Protein AF-A0A0R3WYA9-F1 (afdb_monomer)

Sequence (172 aa):
MRLRLEYRLDLWSDLRVALNSQQHATKKIDVETKGGQETGKQSSQWYARQWLAFLDLHGLDLHHAMHALRRRLSLLESGCVSSETLLPPGVANVVTAKSSSEGIRLPNYWLPKRLTVITGWGSSSPRLSNRKPSSTLRHNVINFLHSSAYDFEEIPFSGSGKFEVRLRTKVH

InterPro domains:
  IPR002625 Smr domain [PS50828] (55-168)
  IPR036063 Smr domain superfamily [G3DSA:3.30.1370.110] (20-168)
  IPR036063 Smr domain superfamily [SSF160443] (54-155)

Structure (mmCIF, N/CA/C/O backbone):
data_AF-A0A0R3WYA9-F1
#
_entry.id   AF-A0A0R3WYA9-F1
#
loop_
_atom_site.group_PDB
_atom_site.id
_atom_site.type_symbol
_atom_site.label_atom_id
_atom_site.label_alt_id
_atom_site.label_comp_id
_atom_site.label_asym_id
_atom_site.label_entity_id
_atom_site.label_seq_id
_atom_site.pdbx_PDB_ins_code
_atom_site.Cartn_x
_atom_site.Cartn_y
_atom_site.Cartn_z
_atom_site.occupancy
_atom_site.B_iso_or_equiv
_atom_site.auth_seq_id
_atom_site.auth_comp_id
_atom_site.auth_asym_id
_atom_site.auth_atom_id
_atom_site.pdbx_PDB_model_num
ATOM 1 N N . MET A 1 1 ? 18.391 -23.167 3.697 1.00 59.12 1 MET A N 1
ATOM 2 C CA . MET A 1 1 ? 18.937 -21.801 3.907 1.00 59.12 1 MET A CA 1
ATOM 3 C C . MET A 1 1 ? 18.216 -20.724 3.095 1.00 59.12 1 MET A C 1
ATOM 5 O O . MET A 1 1 ? 17.966 -19.680 3.679 1.00 59.12 1 MET A O 1
ATOM 9 N N . ARG A 1 2 ? 17.833 -20.958 1.825 1.00 65.06 2 ARG A N 1
ATOM 10 C CA . ARG A 1 2 ? 17.120 -19.973 0.974 1.00 65.06 2 ARG A CA 1
ATOM 11 C C . ARG A 1 2 ? 15.867 -19.360 1.624 1.00 65.06 2 ARG A C 1
ATOM 13 O O . ARG A 1 2 ? 15.814 -18.148 1.756 1.00 65.06 2 ARG A O 1
ATOM 20 N N . LEU A 1 3 ? 14.994 -20.189 2.204 1.00 66.75 3 LEU A N 1
ATOM 21 C CA . LEU A 1 3 ? 13.790 -19.736 2.926 1.00 66.75 3 LEU A CA 1
ATOM 22 C C . LEU A 1 3 ? 14.073 -18.734 4.064 1.00 66.75 3 LEU A C 1
ATOM 24 O O . LEU A 1 3 ? 13.315 -17.799 4.283 1.00 66.75 3 LEU A O 1
ATOM 28 N N . ARG A 1 4 ? 15.188 -18.901 4.793 1.00 67.00 4 ARG A N 1
ATOM 29 C CA . ARG A 1 4 ? 15.574 -17.966 5.867 1.00 67.00 4 ARG A CA 1
ATOM 30 C C . ARG A 1 4 ? 16.102 -16.641 5.317 1.00 67.00 4 ARG A C 1
ATOM 32 O O . ARG A 1 4 ? 16.019 -15.632 6.006 1.00 67.00 4 ARG A O 1
ATOM 39 N N . LEU A 1 5 ? 16.701 -16.652 4.126 1.00 68.88 5 LEU A N 1
ATOM 40 C CA . LEU A 1 5 ? 17.193 -15.446 3.465 1.00 68.88 5 LEU A CA 1
ATOM 41 C C . LEU A 1 5 ? 16.019 -14.633 2.908 1.00 68.88 5 LEU A C 1
ATOM 43 O O . LEU A 1 5 ? 15.948 -13.441 3.173 1.00 68.88 5 LEU A O 1
ATOM 47 N N . GLU A 1 6 ? 15.092 -15.298 2.216 1.00 69.06 6 GLU A N 1
ATOM 48 C CA . GLU A 1 6 ? 13.857 -14.706 1.679 1.00 69.06 6 GLU A CA 1
ATOM 49 C C . GLU A 1 6 ? 13.044 -14.044 2.795 1.00 69.06 6 GLU A C 1
ATOM 51 O O . GLU A 1 6 ? 12.811 -12.841 2.742 1.00 69.06 6 GLU A O 1
ATOM 56 N N . TYR A 1 7 ? 12.791 -14.765 3.893 1.00 72.56 7 TYR A N 1
ATOM 57 C CA . TYR A 1 7 ? 12.111 -14.212 5.070 1.00 72.56 7 TYR A CA 1
ATOM 58 C C . TYR A 1 7 ? 12.784 -12.947 5.633 1.00 72.56 7 TYR A C 1
ATOM 60 O O . TYR A 1 7 ? 12.120 -11.991 6.032 1.00 72.56 7 TYR A O 1
ATOM 68 N N . ARG A 1 8 ? 14.124 -12.904 5.670 1.00 71.81 8 ARG A N 1
ATOM 69 C CA . ARG A 1 8 ? 14.845 -11.710 6.137 1.00 71.81 8 ARG A CA 1
ATOM 70 C C . ARG A 1 8 ? 14.673 -10.540 5.174 1.00 71.81 8 ARG A C 1
ATOM 72 O O . ARG A 1 8 ? 14.556 -9.412 5.640 1.00 71.81 8 ARG A O 1
ATOM 79 N N . LEU A 1 9 ? 14.697 -10.786 3.867 1.00 74.19 9 LEU A N 1
ATOM 80 C CA . LEU A 1 9 ? 14.532 -9.746 2.851 1.00 74.19 9 LEU A CA 1
ATOM 81 C C . LEU A 1 9 ? 13.102 -9.187 2.835 1.00 74.19 9 LEU A C 1
ATOM 83 O O . LEU A 1 9 ? 12.939 -7.968 2.732 1.00 74.19 9 LEU A O 1
ATOM 87 N N . ASP A 1 10 ? 12.094 -10.037 3.047 1.00 77.19 10 ASP A N 1
ATOM 88 C CA . ASP A 1 10 ? 10.705 -9.617 3.264 1.00 77.19 10 ASP A CA 1
ATOM 89 C C . ASP A 1 10 ? 10.599 -8.693 4.486 1.00 77.19 10 ASP A C 1
ATOM 91 O O . ASP A 1 10 ? 10.068 -7.587 4.380 1.00 77.19 10 ASP A O 1
ATOM 95 N N . LEU A 1 11 ? 11.207 -9.073 5.616 1.00 76.75 11 LEU A N 1
ATOM 96 C CA . LEU A 1 11 ? 11.212 -8.257 6.834 1.00 76.75 11 LEU A CA 1
ATOM 97 C C . LEU A 1 11 ? 11.903 -6.895 6.638 1.00 76.75 11 LEU A C 1
ATOM 99 O O . LEU A 1 11 ? 11.405 -5.868 7.101 1.00 76.75 11 LEU A O 1
ATOM 103 N N . TRP A 1 12 ? 13.051 -6.866 5.953 1.00 79.12 12 TRP A N 1
ATOM 104 C CA . TRP A 1 12 ? 13.757 -5.618 5.637 1.00 79.12 12 TRP A CA 1
ATOM 105 C C . TRP A 1 12 ? 12.930 -4.699 4.738 1.00 79.12 12 TRP A C 1
ATOM 107 O O . TRP A 1 12 ? 12.920 -3.480 4.930 1.00 79.12 12 TRP A O 1
ATOM 117 N N . SER A 1 13 ? 12.230 -5.282 3.768 1.00 78.94 13 SER A N 1
ATOM 118 C CA . SER A 1 13 ? 11.358 -4.548 2.857 1.00 78.94 13 SER A CA 1
ATOM 119 C C . SER A 1 13 ? 10.161 -3.961 3.600 1.00 78.94 13 SER A C 1
ATOM 121 O O . SER A 1 13 ? 9.889 -2.767 3.465 1.00 78.94 13 SER A O 1
ATOM 123 N N . ASP A 1 14 ? 9.520 -4.752 4.463 1.00 80.25 14 ASP A N 1
ATOM 124 C CA . ASP A 1 14 ? 8.418 -4.303 5.316 1.00 80.25 14 ASP A CA 1
ATOM 125 C C . ASP A 1 14 ? 8.862 -3.167 6.255 1.00 80.25 14 ASP A C 1
ATOM 127 O O . ASP A 1 14 ? 8.154 -2.166 6.399 1.00 80.25 14 ASP A O 1
ATOM 131 N N . LEU A 1 15 ? 10.067 -3.256 6.834 1.00 81.69 15 LEU A N 1
ATOM 132 C CA . LEU A 1 15 ? 10.638 -2.196 7.671 1.00 81.69 15 LEU A CA 1
ATOM 133 C C . LEU A 1 15 ? 10.852 -0.896 6.887 1.00 81.69 15 LEU A C 1
ATOM 135 O O . LEU A 1 15 ? 10.496 0.184 7.361 1.00 81.69 15 LEU A O 1
ATOM 139 N N . ARG A 1 16 ? 11.414 -0.980 5.677 1.00 84.75 16 ARG A N 1
ATOM 140 C CA . ARG A 1 16 ? 11.633 0.195 4.822 1.00 84.75 16 ARG A CA 1
ATOM 141 C C . ARG A 1 16 ? 10.313 0.874 4.462 1.00 84.75 16 ARG A C 1
ATOM 143 O O . ARG A 1 16 ? 10.195 2.093 4.575 1.00 84.75 16 ARG A O 1
ATOM 150 N N . VAL A 1 17 ? 9.311 0.085 4.085 1.00 85.50 17 VAL A N 1
ATOM 151 C CA . VAL A 1 17 ? 7.957 0.569 3.795 1.00 85.50 17 VAL A CA 1
ATOM 152 C C . VAL A 1 17 ? 7.348 1.265 5.016 1.00 85.50 17 VAL A C 1
ATOM 154 O O . VAL A 1 17 ? 6.768 2.350 4.896 1.00 85.50 17 VAL A O 1
ATOM 157 N N . ALA A 1 18 ? 7.500 0.671 6.200 1.00 82.00 18 ALA A N 1
ATOM 158 C CA . ALA A 1 18 ? 7.013 1.223 7.459 1.00 82.00 18 ALA A CA 1
ATOM 159 C C . ALA A 1 18 ? 7.659 2.577 7.798 1.00 82.00 18 ALA A C 1
ATOM 161 O O . ALA A 1 18 ? 6.954 3.528 8.153 1.00 82.00 18 ALA A O 1
ATOM 162 N N . LEU A 1 19 ? 8.980 2.688 7.637 1.00 84.19 19 LEU A N 1
ATOM 163 C CA . LEU A 1 19 ? 9.725 3.928 7.864 1.00 84.19 19 LEU A CA 1
ATOM 164 C C . LEU A 1 19 ? 9.311 5.030 6.882 1.00 84.19 19 LEU A C 1
ATOM 166 O O . LEU A 1 19 ? 9.069 6.162 7.300 1.00 84.19 19 LEU A O 1
ATOM 170 N N . ASN A 1 20 ? 9.149 4.709 5.596 1.00 84.81 20 ASN A N 1
ATOM 171 C CA . ASN A 1 20 ? 8.703 5.688 4.599 1.00 84.81 20 ASN A CA 1
ATOM 172 C C . ASN A 1 20 ? 7.266 6.159 4.872 1.00 84.81 20 ASN A C 1
ATOM 174 O O . ASN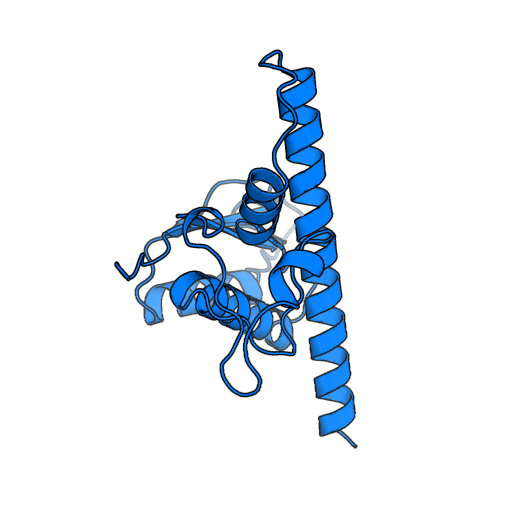 A 1 20 ? 6.963 7.347 4.750 1.00 84.81 20 ASN A O 1
ATOM 178 N N . SER A 1 21 ? 6.394 5.251 5.320 1.00 81.38 21 SER A N 1
ATOM 179 C CA . SER A 1 21 ? 5.030 5.582 5.755 1.00 81.38 21 SER A CA 1
ATOM 180 C C . SER A 1 21 ? 5.028 6.537 6.952 1.00 81.38 21 SER A C 1
ATOM 182 O O . SER A 1 21 ? 4.257 7.497 6.985 1.00 81.38 21 SER A O 1
ATOM 184 N N . GLN A 1 22 ? 5.942 6.331 7.904 1.00 83.50 22 GLN A N 1
ATOM 185 C CA . GLN A 1 22 ? 6.151 7.227 9.042 1.00 83.50 22 GLN A CA 1
ATOM 186 C C . GLN A 1 22 ? 6.635 8.606 8.606 1.00 83.50 22 GLN A C 1
ATOM 188 O O . GLN A 1 22 ? 6.038 9.597 9.020 1.00 83.50 22 GLN A O 1
ATOM 193 N N . GLN A 1 23 ? 7.656 8.679 7.752 1.00 85.12 23 GLN A N 1
ATOM 194 C CA . GLN A 1 23 ? 8.164 9.953 7.238 1.00 85.12 23 GLN A CA 1
ATOM 195 C C . GLN A 1 23 ? 7.095 10.735 6.469 1.00 85.12 23 GLN A C 1
ATOM 197 O O . GLN A 1 23 ? 7.034 11.960 6.557 1.00 85.12 23 GLN A O 1
ATOM 202 N N . HIS A 1 24 ? 6.253 10.046 5.697 1.00 83.81 24 HIS A N 1
ATOM 203 C CA . HIS A 1 24 ? 5.156 10.690 4.987 1.00 83.81 24 HIS A CA 1
ATOM 204 C C . HIS A 1 24 ? 4.102 11.233 5.958 1.00 83.81 24 HIS A C 1
ATOM 206 O O . HIS A 1 24 ? 3.689 12.387 5.837 1.00 83.81 24 HIS A O 1
ATOM 212 N N . ALA A 1 25 ? 3.699 10.431 6.949 1.00 81.00 25 ALA A N 1
ATOM 213 C CA . ALA A 1 25 ? 2.749 10.858 7.968 1.00 81.00 25 ALA A CA 1
ATOM 214 C C . ALA A 1 25 ? 3.255 12.099 8.722 1.00 81.00 25 ALA A C 1
ATOM 216 O O . ALA A 1 25 ? 2.514 13.069 8.830 1.00 81.00 25 ALA A O 1
ATOM 217 N N . THR A 1 26 ? 4.521 12.124 9.157 1.00 81.12 26 THR A N 1
ATOM 218 C CA . THR A 1 26 ? 5.104 13.283 9.860 1.00 81.12 26 THR A CA 1
ATOM 219 C C . THR A 1 26 ? 5.211 14.520 8.973 1.00 81.12 26 THR A C 1
ATOM 221 O O . THR A 1 26 ? 4.845 15.605 9.405 1.00 81.12 26 THR A O 1
ATOM 224 N N . LYS A 1 27 ? 5.621 14.382 7.706 1.00 82.75 27 LYS A N 1
ATOM 225 C CA . LYS A 1 27 ? 5.663 15.525 6.774 1.00 82.75 27 LYS A CA 1
ATOM 226 C C . LYS A 1 27 ? 4.286 16.153 6.575 1.00 82.75 27 LYS A C 1
ATOM 228 O O . LYS A 1 27 ? 4.178 17.369 6.450 1.00 82.75 27 LYS A O 1
ATOM 233 N N . LYS A 1 28 ? 3.233 15.334 6.546 1.00 78.25 28 LYS A N 1
ATOM 234 C CA . LYS A 1 28 ? 1.859 15.826 6.432 1.00 78.25 28 LYS A CA 1
ATOM 235 C C . LYS A 1 28 ? 1.428 16.597 7.685 1.00 78.25 28 LYS A C 1
ATOM 237 O O . LYS A 1 28 ? 0.811 17.646 7.538 1.00 78.25 28 LYS A O 1
ATOM 242 N N . ILE A 1 29 ? 1.833 16.140 8.877 1.00 73.25 29 ILE A N 1
ATOM 243 C CA . ILE A 1 29 ? 1.669 16.896 10.135 1.00 73.25 29 ILE A CA 1
ATOM 244 C C . ILE A 1 29 ? 2.325 18.267 10.014 1.00 73.25 29 ILE A C 1
ATOM 246 O O . ILE A 1 29 ? 1.681 19.280 10.275 1.00 73.25 29 ILE A O 1
ATOM 250 N N . ASP A 1 30 ? 3.589 18.308 9.593 1.00 68.38 30 ASP A N 1
ATOM 251 C CA . ASP A 1 30 ? 4.364 19.549 9.534 1.00 68.38 30 ASP A CA 1
ATOM 252 C C . ASP A 1 30 ? 3.750 20.571 8.566 1.00 68.38 30 ASP A C 1
ATOM 254 O O . ASP A 1 30 ? 3.732 21.768 8.852 1.00 68.38 30 ASP A O 1
ATOM 258 N N . VAL A 1 31 ? 3.234 20.106 7.424 1.00 72.12 31 VAL A N 1
ATOM 259 C CA . VAL A 1 31 ? 2.585 20.952 6.410 1.00 72.12 31 VAL A CA 1
ATOM 260 C C . VAL A 1 31 ? 1.251 21.498 6.917 1.00 72.12 31 VAL A C 1
ATOM 262 O O . VAL A 1 31 ? 1.010 22.697 6.804 1.00 72.12 31 VAL A O 1
ATOM 265 N N . GLU A 1 32 ? 0.405 20.654 7.508 1.00 66.62 32 GLU A N 1
ATOM 266 C CA . GLU A 1 32 ? -0.896 21.079 8.043 1.00 66.62 32 GLU A CA 1
ATOM 267 C C . GLU A 1 32 ? -0.728 22.013 9.258 1.00 66.62 32 GLU A C 1
ATOM 269 O O . GLU A 1 32 ? -1.442 23.007 9.377 1.00 66.62 32 GLU A O 1
ATOM 274 N N . THR A 1 33 ? 0.297 21.786 10.088 1.00 59.88 33 THR A N 1
ATOM 275 C CA . THR A 1 33 ? 0.623 22.640 11.247 1.00 59.88 33 THR A CA 1
ATOM 276 C C . THR A 1 33 ? 1.166 24.012 10.826 1.00 59.88 33 THR A C 1
ATOM 278 O O . THR A 1 33 ? 0.874 25.017 11.469 1.00 59.88 33 THR A O 1
ATOM 281 N N . LYS A 1 34 ? 1.934 24.090 9.729 1.00 61.59 34 LYS A N 1
ATOM 282 C CA . LYS A 1 34 ? 2.441 25.363 9.176 1.00 6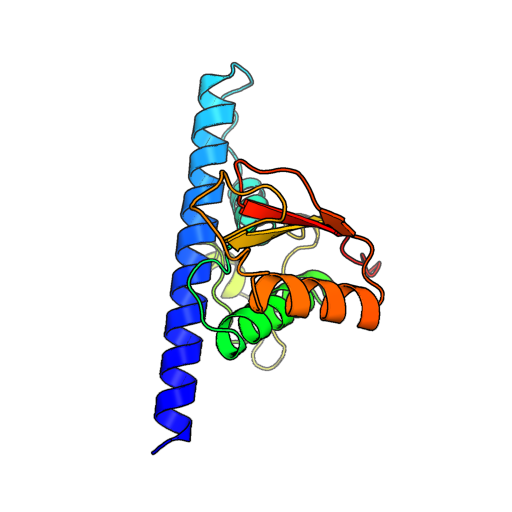1.59 34 LYS A CA 1
ATOM 283 C C . LYS A 1 34 ? 1.409 26.116 8.322 1.00 61.59 34 LYS A C 1
ATOM 285 O O . LYS A 1 34 ? 1.603 27.301 8.068 1.00 61.59 34 LYS A O 1
ATOM 290 N N . GLY A 1 35 ? 0.339 25.447 7.882 1.00 54.03 35 GLY A N 1
ATOM 291 C CA . GLY A 1 35 ? -0.683 25.965 6.963 1.00 54.03 35 GLY A CA 1
ATOM 292 C C . GLY A 1 35 ? -1.883 26.680 7.601 1.00 54.03 35 GLY A C 1
ATOM 293 O O . GLY A 1 35 ? -2.724 27.186 6.866 1.00 54.03 35 GLY A O 1
ATOM 294 N N . GLY A 1 36 ? -1.967 26.766 8.934 1.00 50.97 36 GLY A N 1
ATOM 295 C CA . GLY A 1 36 ? -2.891 27.689 9.608 1.00 50.97 36 GLY A CA 1
ATOM 296 C C . GLY A 1 36 ? -4.248 27.138 10.067 1.00 50.97 36 GLY A C 1
ATOM 297 O O . GLY A 1 36 ? -5.163 27.934 10.256 1.00 50.97 36 GLY A O 1
ATOM 298 N N . GLN A 1 37 ? -4.405 25.834 10.318 1.00 44.28 37 GLN A N 1
ATOM 299 C CA . GLN A 1 37 ? -5.598 25.313 11.005 1.00 44.28 37 GLN A CA 1
ATOM 300 C C . GLN A 1 37 ? -5.236 24.472 12.238 1.00 44.28 37 GLN A C 1
ATOM 302 O O . GLN A 1 37 ? -4.676 23.389 12.133 1.00 44.28 37 GLN A O 1
ATOM 307 N N . GLU A 1 38 ? -5.581 25.043 13.395 1.00 48.53 38 GLU A N 1
ATOM 308 C CA . GLU A 1 38 ? -5.806 24.436 14.713 1.00 48.53 38 GLU A CA 1
ATOM 309 C C . GLU A 1 38 ? -4.763 23.438 15.248 1.00 48.53 38 GLU A C 1
ATOM 311 O O . GLU A 1 38 ? -4.743 22.247 14.947 1.00 48.53 38 GLU A O 1
ATOM 316 N N . THR A 1 39 ? -3.993 23.922 16.225 1.00 44.41 39 THR A N 1
ATOM 317 C CA . THR A 1 39 ? -3.237 23.156 17.225 1.00 44.41 39 THR A CA 1
ATOM 318 C C . THR A 1 39 ? -4.159 22.398 18.195 1.00 44.41 39 THR A C 1
ATOM 320 O O . THR A 1 39 ? -4.006 22.450 19.415 1.00 44.41 39 THR A O 1
ATOM 323 N N . GLY A 1 40 ? -5.127 21.644 17.676 1.00 44.66 40 GLY A N 1
ATOM 324 C CA . GLY A 1 40 ? -5.732 20.551 18.425 1.00 44.66 40 GLY A CA 1
ATOM 325 C C . GLY A 1 40 ? -4.724 19.410 18.473 1.00 44.66 40 GLY A C 1
ATOM 326 O O . GLY A 1 40 ? -4.182 19.054 17.431 1.00 44.66 40 GLY A O 1
ATOM 327 N N . LYS A 1 41 ? -4.437 18.850 19.659 1.00 52.38 41 LYS A N 1
ATOM 328 C CA . LYS A 1 41 ? -3.622 17.631 19.827 1.00 52.38 41 LYS A CA 1
ATOM 329 C C . LYS A 1 41 ? -4.001 16.634 18.732 1.00 52.38 41 LYS A C 1
ATOM 331 O O . LYS A 1 41 ? -5.054 16.003 18.835 1.00 52.38 41 LYS A O 1
ATOM 336 N N . GLN A 1 42 ? -3.188 16.520 17.681 1.00 61.44 42 GLN A N 1
ATOM 337 C CA . GLN A 1 42 ? -3.490 15.585 16.610 1.00 61.44 42 GLN A CA 1
ATOM 338 C C . GLN A 1 42 ? -3.497 14.204 17.246 1.00 61.44 42 GLN A C 1
ATOM 340 O O . GLN A 1 42 ? -2.506 13.765 17.835 1.00 61.44 42 GLN A O 1
ATOM 345 N N . SER A 1 43 ? -4.671 13.575 17.249 1.00 69.81 43 SER A N 1
ATOM 346 C CA . SER A 1 43 ? -4.854 12.333 17.978 1.00 69.81 43 SER A CA 1
ATOM 347 C C . SER A 1 43 ? -3.934 11.275 17.371 1.00 69.81 43 SER A C 1
ATOM 349 O O . SER A 1 43 ? -3.720 11.237 16.156 1.00 69.81 43 SER A O 1
ATOM 351 N N . SER A 1 44 ? -3.416 10.367 18.199 1.00 73.44 44 SER A N 1
ATOM 352 C CA . SER A 1 44 ? -2.671 9.180 17.742 1.00 73.44 44 SER A CA 1
ATOM 353 C C . SER A 1 44 ? -3.408 8.413 16.631 1.00 73.44 44 SER A C 1
ATOM 355 O O . SER A 1 44 ? -2.794 7.746 15.802 1.00 73.44 44 SER A O 1
ATOM 357 N N . GLN A 1 45 ? -4.732 8.575 16.573 1.00 78.25 45 GLN A N 1
ATOM 358 C CA . GLN A 1 45 ? -5.626 8.037 15.559 1.00 78.25 45 GLN A CA 1
ATOM 359 C C . GLN A 1 45 ? -5.418 8.664 14.175 1.00 78.25 45 GLN A C 1
ATOM 361 O O . GLN A 1 45 ? -5.360 7.937 13.183 1.00 78.25 45 GLN A O 1
ATOM 366 N N . TRP A 1 46 ? -5.301 9.995 14.088 1.00 82.62 46 TRP A N 1
ATOM 367 C CA . TRP A 1 46 ? -5.050 10.676 12.817 1.00 82.62 46 TRP A CA 1
ATOM 368 C C . TRP A 1 46 ? -3.706 10.230 12.238 1.00 82.62 46 TRP A C 1
ATOM 370 O O . TRP A 1 46 ? -3.631 9.860 11.065 1.00 82.62 46 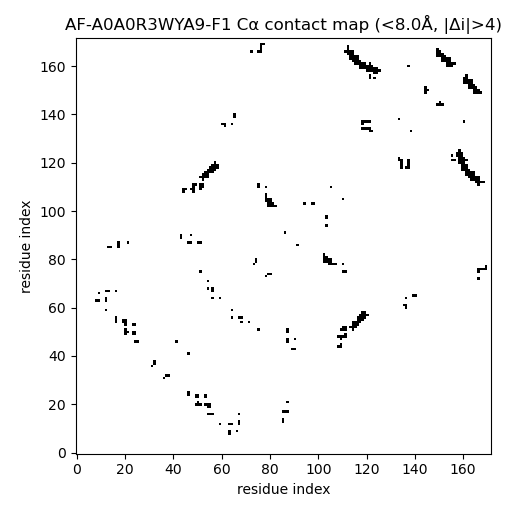TRP A O 1
ATOM 380 N N . TYR A 1 47 ? -2.674 10.160 13.086 1.00 83.19 47 TYR A N 1
ATOM 381 C CA . TYR A 1 47 ? -1.345 9.697 12.690 1.00 83.19 47 TYR A CA 1
ATOM 382 C C . TYR A 1 47 ? -1.377 8.253 12.178 1.00 83.19 47 TYR A C 1
ATOM 384 O O . TYR A 1 47 ? -0.895 7.981 11.077 1.00 83.19 47 TYR A O 1
ATOM 392 N N . ALA A 1 48 ? -2.007 7.340 12.928 1.00 84.62 48 ALA A N 1
ATOM 393 C CA . ALA A 1 48 ? -2.163 5.943 12.530 1.00 84.62 48 ALA A CA 1
ATOM 394 C C . ALA A 1 48 ? -2.843 5.813 11.160 1.00 84.62 48 ALA A C 1
ATOM 396 O O . ALA A 1 48 ? -2.377 5.067 10.298 1.00 84.62 48 ALA A O 1
ATOM 397 N N . ARG A 1 49 ? -3.900 6.597 10.922 1.00 87.56 49 ARG A N 1
ATOM 398 C CA . ARG A 1 49 ? -4.607 6.613 9.642 1.00 87.56 49 ARG A CA 1
ATOM 399 C C . ARG A 1 49 ? -3.743 7.127 8.493 1.00 87.56 49 ARG A C 1
ATOM 401 O O . ARG A 1 49 ? -3.770 6.522 7.425 1.00 87.56 49 ARG A O 1
ATOM 408 N N . GLN A 1 50 ? -2.975 8.205 8.680 1.00 87.94 50 GLN A N 1
ATOM 409 C CA . GLN A 1 50 ? -2.074 8.700 7.628 1.00 87.94 50 GLN A CA 1
ATOM 410 C C . GLN A 1 50 ? -0.943 7.718 7.330 1.00 87.94 50 GLN A C 1
ATOM 412 O O . GLN A 1 50 ? -0.597 7.519 6.167 1.00 87.94 50 GLN A O 1
ATOM 417 N N . TRP A 1 51 ? -0.400 7.081 8.367 1.00 89.31 51 TRP A N 1
ATOM 418 C CA . TRP A 1 51 ? 0.622 6.052 8.226 1.00 89.31 51 TRP A CA 1
ATOM 419 C C . TRP A 1 51 ? 0.105 4.858 7.411 1.00 89.31 51 TRP A C 1
ATOM 421 O O . TRP A 1 51 ? 0.774 4.382 6.499 1.00 89.31 51 TRP A O 1
ATOM 431 N N . LEU A 1 52 ? -1.120 4.406 7.694 1.00 89.81 52 LEU A N 1
ATOM 432 C CA . LEU A 1 52 ? -1.777 3.311 6.976 1.00 89.81 52 LEU A CA 1
ATOM 433 C C . LEU A 1 52 ? -2.173 3.677 5.535 1.00 89.81 52 LEU A C 1
ATOM 435 O O . LEU A 1 52 ? -2.189 2.805 4.668 1.00 89.81 52 LEU A O 1
ATOM 439 N N . ALA A 1 53 ? -2.480 4.949 5.271 1.00 91.44 53 ALA A N 1
ATOM 440 C CA . ALA A 1 53 ? -2.928 5.443 3.967 1.00 91.44 53 ALA A CA 1
ATOM 441 C C . ALA A 1 53 ? -1.809 5.596 2.928 1.00 91.44 53 ALA A C 1
ATOM 443 O O . ALA A 1 53 ? -2.100 5.936 1.780 1.00 91.44 53 ALA A O 1
ATOM 444 N N . PHE A 1 54 ? -0.550 5.372 3.306 1.00 91.06 54 PHE A N 1
ATOM 445 C CA . PHE A 1 54 ? 0.599 5.544 2.427 1.00 91.06 54 PHE A CA 1
ATOM 446 C C . PHE A 1 54 ? 1.424 4.258 2.330 1.00 91.06 54 PHE A C 1
ATOM 448 O O . PHE A 1 54 ? 1.599 3.524 3.309 1.00 91.06 54 PHE A O 1
ATOM 455 N N . LEU A 1 55 ? 1.908 3.980 1.122 1.00 92.62 55 LEU A N 1
ATOM 456 C CA . LEU A 1 55 ? 2.741 2.834 0.799 1.00 92.62 55 LEU A CA 1
ATOM 457 C C . LEU A 1 55 ? 3.757 3.227 -0.274 1.00 92.62 55 LEU A C 1
ATOM 459 O O . LEU A 1 55 ? 3.411 3.410 -1.440 1.00 92.62 55 LEU A O 1
ATOM 463 N N . ASP A 1 56 ? 5.022 3.326 0.115 1.00 90.44 56 ASP A N 1
ATOM 464 C CA . ASP A 1 56 ? 6.113 3.593 -0.817 1.00 90.44 56 ASP A CA 1
ATOM 465 C C . ASP A 1 56 ? 6.871 2.309 -1.148 1.00 90.44 56 ASP A C 1
ATOM 467 O O . ASP A 1 56 ? 7.522 1.717 -0.291 1.00 90.44 56 ASP A O 1
ATOM 471 N N . LEU A 1 57 ? 6.759 1.884 -2.404 1.00 90.62 57 LEU A N 1
ATOM 472 C CA . LEU A 1 57 ? 7.398 0.696 -2.963 1.00 90.62 57 LEU A CA 1
ATOM 473 C C . LEU A 1 57 ? 8.653 1.049 -3.774 1.00 90.62 57 LEU A C 1
ATOM 475 O O . LEU A 1 57 ? 9.269 0.175 -4.387 1.00 90.62 57 LEU A O 1
ATOM 479 N N . HIS A 1 58 ? 9.026 2.329 -3.838 1.00 85.50 58 HIS A N 1
ATOM 480 C CA . HIS A 1 58 ? 10.135 2.778 -4.659 1.00 85.50 58 HIS A CA 1
ATOM 481 C C . HIS A 1 58 ? 11.467 2.159 -4.216 1.00 85.50 58 HIS A C 1
ATOM 483 O O . HIS A 1 58 ? 11.888 2.254 -3.061 1.00 85.50 58 HIS A O 1
ATOM 489 N N . GLY A 1 59 ? 12.176 1.569 -5.181 1.00 80.75 59 GLY A N 1
ATOM 490 C CA . GLY A 1 59 ? 13.497 0.985 -4.966 1.00 80.75 59 GLY A CA 1
ATOM 491 C C . GLY A 1 59 ? 13.474 -0.347 -4.216 1.00 80.75 59 GLY A C 1
ATOM 492 O O . GLY A 1 59 ? 14.529 -0.771 -3.744 1.00 80.75 59 GLY A O 1
ATOM 493 N N . LEU A 1 60 ? 12.303 -0.975 -4.081 1.00 84.62 60 LEU A N 1
ATOM 494 C CA . LEU A 1 60 ? 12.172 -2.403 -3.801 1.00 84.62 60 LEU A CA 1
ATOM 495 C C . LEU A 1 60 ? 12.217 -3.181 -5.121 1.00 84.62 60 LEU A C 1
ATOM 497 O O . LEU A 1 60 ? 11.795 -2.670 -6.164 1.00 84.62 60 LEU A O 1
ATOM 501 N N . ASP A 1 61 ? 12.702 -4.421 -5.089 1.00 86.56 61 ASP A N 1
ATOM 502 C CA . ASP A 1 61 ? 12.492 -5.324 -6.218 1.00 86.56 61 ASP A CA 1
ATOM 503 C C . ASP A 1 61 ? 11.020 -5.752 -6.322 1.00 86.56 61 ASP A C 1
ATOM 505 O O . ASP A 1 61 ? 10.197 -5.528 -5.429 1.00 86.56 61 ASP A O 1
ATOM 509 N N . LEU A 1 62 ? 10.683 -6.360 -7.458 1.00 86.62 62 LEU A N 1
ATOM 510 C CA . LEU A 1 62 ? 9.308 -6.690 -7.799 1.00 86.62 62 LEU A CA 1
ATOM 511 C C . LEU A 1 62 ? 8.648 -7.630 -6.781 1.00 86.62 62 LEU A C 1
ATOM 513 O O . LEU A 1 62 ? 7.479 -7.430 -6.456 1.00 86.62 62 LEU A O 1
ATOM 517 N N . HIS A 1 63 ? 9.368 -8.643 -6.294 1.00 87.25 63 HIS A N 1
ATOM 518 C CA . HIS A 1 63 ? 8.799 -9.630 -5.380 1.00 87.25 63 HIS A CA 1
ATOM 519 C C . HIS A 1 63 ? 8.373 -8.955 -4.075 1.00 87.25 63 HIS A C 1
ATOM 521 O O . HIS A 1 63 ? 7.197 -8.999 -3.704 1.00 87.25 63 HIS A O 1
ATOM 527 N N . HIS A 1 64 ? 9.308 -8.246 -3.442 1.00 87.12 64 HIS A N 1
ATOM 528 C CA . HIS A 1 64 ? 9.075 -7.586 -2.161 1.00 87.12 64 HIS A CA 1
ATOM 529 C C . HIS A 1 64 ? 8.052 -6.453 -2.264 1.00 87.12 64 HIS A C 1
ATOM 531 O O . HIS A 1 64 ? 7.206 -6.293 -1.385 1.00 87.12 64 HIS A O 1
ATOM 537 N N . ALA A 1 65 ? 8.067 -5.694 -3.361 1.00 89.69 65 ALA A N 1
ATOM 538 C CA . ALA A 1 65 ? 7.091 -4.636 -3.583 1.00 89.69 65 ALA A CA 1
ATOM 539 C C . ALA A 1 65 ? 5.658 -5.180 -3.711 1.00 89.69 65 ALA A C 1
ATOM 541 O O . ALA A 1 65 ? 4.726 -4.645 -3.105 1.00 89.69 65 ALA A O 1
ATOM 542 N N . MET A 1 66 ? 5.473 -6.265 -4.470 1.00 92.12 66 MET A N 1
ATOM 543 C CA . MET A 1 66 ? 4.163 -6.904 -4.619 1.00 92.12 66 MET A CA 1
ATOM 544 C C . MET A 1 66 ? 3.710 -7.584 -3.323 1.00 92.12 66 MET A C 1
ATOM 546 O O . MET A 1 66 ? 2.520 -7.555 -3.008 1.00 92.12 66 MET A O 1
ATOM 550 N N . HIS A 1 67 ? 4.637 -8.165 -2.558 1.00 90.06 67 HIS A N 1
ATOM 551 C CA . HIS A 1 67 ? 4.359 -8.713 -1.233 1.00 90.06 67 HIS A CA 1
ATOM 552 C C . HIS A 1 67 ? 3.860 -7.624 -0.267 1.00 90.06 67 HIS A C 1
ATOM 554 O O . HIS A 1 67 ? 2.769 -7.759 0.294 1.00 90.06 67 HIS A O 1
ATOM 560 N N . ALA A 1 68 ? 4.578 -6.500 -0.164 1.00 89.69 68 ALA A N 1
ATOM 561 C CA . ALA A 1 68 ? 4.192 -5.364 0.673 1.00 89.69 68 ALA A CA 1
ATOM 562 C C . ALA A 1 68 ? 2.831 -4.769 0.262 1.00 89.69 68 ALA A C 1
ATOM 564 O O . ALA A 1 68 ? 1.991 -4.489 1.121 1.00 89.69 68 ALA A O 1
ATOM 565 N N . LEU A 1 69 ? 2.567 -4.638 -1.046 1.00 92.69 69 LEU A N 1
ATOM 566 C CA . LEU A 1 69 ? 1.274 -4.177 -1.567 1.00 92.69 69 LEU A CA 1
ATOM 567 C C . LEU A 1 69 ? 0.121 -5.088 -1.140 1.00 92.69 69 LEU A C 1
ATOM 569 O O . LEU A 1 69 ? -0.878 -4.604 -0.605 1.00 92.69 69 LEU A O 1
ATOM 573 N N . ARG A 1 70 ? 0.260 -6.402 -1.341 1.00 91.94 70 ARG A N 1
ATOM 574 C CA . ARG A 1 70 ? -0.773 -7.381 -0.973 1.00 91.94 70 ARG A CA 1
ATOM 575 C C . ARG A 1 70 ? -1.021 -7.395 0.529 1.00 91.94 70 ARG A C 1
ATOM 577 O O . ARG A 1 70 ? -2.176 -7.365 0.944 1.00 91.94 70 ARG A O 1
ATOM 584 N N . ARG A 1 71 ? 0.041 -7.382 1.344 1.00 87.69 71 ARG A N 1
ATOM 585 C CA . ARG A 1 71 ? -0.080 -7.327 2.810 1.00 87.69 71 ARG A CA 1
ATOM 586 C C . ARG A 1 71 ? -0.796 -6.063 3.261 1.00 87.69 71 ARG A C 1
ATOM 588 O O . ARG A 1 71 ? -1.710 -6.148 4.077 1.00 87.69 71 ARG A O 1
ATOM 595 N N . ARG A 1 72 ? -0.440 -4.902 2.701 1.00 90.00 72 ARG A N 1
ATOM 596 C CA . ARG A 1 72 ? -1.097 -3.635 3.037 1.00 90.00 72 ARG A CA 1
ATOM 597 C C . ARG A 1 72 ? -2.573 -3.646 2.649 1.00 90.00 72 ARG A C 1
ATOM 599 O O . ARG A 1 72 ? -3.396 -3.290 3.480 1.00 90.00 72 ARG A O 1
ATOM 606 N N . LEU A 1 73 ? -2.924 -4.075 1.440 1.00 91.75 73 LEU A N 1
ATOM 607 C CA . LEU A 1 73 ? -4.327 -4.159 1.019 1.00 91.75 73 LEU A CA 1
ATOM 608 C C . LEU A 1 73 ? -5.121 -5.138 1.892 1.00 91.75 73 LEU A C 1
ATOM 610 O O . LEU A 1 73 ? -6.176 -4.773 2.401 1.00 91.75 73 LEU A O 1
ATOM 614 N N . SER A 1 74 ? -4.569 -6.323 2.165 1.00 89.19 74 SER A N 1
ATOM 615 C CA . SER A 1 74 ? -5.193 -7.315 3.048 1.00 89.19 74 SER A CA 1
ATOM 616 C C . SER A 1 74 ? -5.430 -6.767 4.457 1.00 89.19 74 SER A C 1
ATOM 618 O O . SER A 1 74 ? -6.510 -6.958 5.017 1.00 89.19 74 SER A O 1
ATOM 620 N N . LEU A 1 75 ? -4.450 -6.062 5.034 1.00 87.19 75 LEU A N 1
ATOM 621 C CA . LEU A 1 75 ? -4.586 -5.398 6.333 1.00 87.19 75 LEU A CA 1
ATOM 622 C C . LEU A 1 75 ? -5.716 -4.364 6.312 1.00 87.19 75 LEU A C 1
ATOM 624 O O . LEU A 1 75 ? -6.536 -4.322 7.224 1.00 87.19 75 LEU A O 1
ATOM 628 N N . LEU A 1 76 ? -5.754 -3.523 5.279 1.00 89.94 76 LEU A N 1
ATOM 629 C CA . LEU A 1 76 ? -6.702 -2.417 5.185 1.00 89.94 76 LEU A CA 1
ATOM 630 C C . LEU A 1 76 ? -8.140 -2.875 4.924 1.00 89.94 76 LEU A C 1
ATOM 632 O O . LEU A 1 76 ? -9.073 -2.217 5.375 1.00 89.94 76 LEU A O 1
ATOM 636 N N . GLU A 1 77 ? -8.322 -3.994 4.226 1.00 87.50 77 GLU A N 1
ATOM 637 C CA . GLU A 1 77 ? -9.644 -4.554 3.934 1.00 87.50 77 GLU A CA 1
ATOM 638 C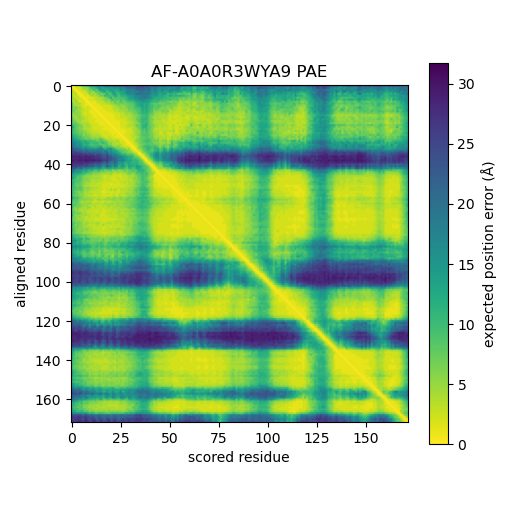 C . GLU A 1 77 ? -10.191 -5.440 5.049 1.00 87.50 77 GLU A C 1
ATOM 640 O O . GLU A 1 77 ? -11.393 -5.421 5.310 1.00 87.50 77 GLU A O 1
ATOM 645 N N . SER A 1 78 ? -9.335 -6.240 5.691 1.00 85.25 78 SER A N 1
ATOM 646 C CA . SER A 1 78 ? -9.755 -7.084 6.817 1.00 85.25 78 SER A CA 1
ATOM 647 C C . SER A 1 78 ? -9.847 -6.298 8.122 1.00 85.25 78 SER A C 1
ATOM 649 O O . SER A 1 78 ? -10.597 -6.671 9.021 1.00 85.25 78 SER A O 1
ATOM 651 N N . GLY A 1 79 ? -9.055 -5.231 8.252 1.00 82.62 79 GLY A N 1
ATOM 652 C CA . GLY A 1 79 ? -8.802 -4.583 9.530 1.00 82.62 79 GLY A CA 1
ATOM 653 C C . GLY A 1 79 ? -8.063 -5.486 10.519 1.00 82.62 79 GLY A C 1
ATOM 654 O O . GLY A 1 79 ? -7.936 -5.108 11.675 1.00 82.62 79 GLY A O 1
ATOM 655 N N . CYS A 1 80 ? -7.580 -6.662 10.112 1.00 81.38 80 CYS A N 1
ATOM 656 C CA . CYS A 1 80 ? -6.940 -7.632 10.992 1.00 81.38 80 CYS A CA 1
ATOM 657 C C . CYS A 1 80 ? -5.421 -7.593 10.826 1.00 81.38 80 CYS A C 1
ATOM 659 O O . CYS A 1 80 ? -4.882 -7.673 9.722 1.00 81.38 80 CYS A O 1
ATOM 661 N N . VAL A 1 81 ? -4.728 -7.497 11.953 1.00 75.12 81 VAL A N 1
ATOM 662 C CA . VAL A 1 81 ? -3.273 -7.461 12.036 1.00 75.12 81 VAL A CA 1
ATOM 663 C C . VAL A 1 81 ? -2.762 -8.888 12.213 1.00 75.12 81 VAL A C 1
ATOM 665 O O . VAL A 1 81 ? -3.083 -9.555 13.196 1.00 75.12 81 VAL A O 1
ATOM 668 N N . SER A 1 82 ? -1.937 -9.349 11.273 1.00 70.12 82 SER A N 1
ATOM 669 C CA . SER A 1 82 ? -1.111 -10.544 11.486 1.00 70.12 82 SER A CA 1
ATOM 670 C C . SER A 1 82 ? 0.050 -10.204 12.423 1.00 70.12 82 SER A C 1
ATOM 672 O O . SER A 1 82 ? 0.558 -9.086 12.365 1.00 70.12 82 SER A O 1
ATOM 674 N N . SER A 1 83 ? 0.516 -11.166 13.224 1.00 65.19 83 SER A N 1
ATOM 675 C CA . SER A 1 83 ? 1.600 -10.993 14.209 1.00 65.19 83 SER A CA 1
ATOM 676 C C . SER A 1 83 ? 2.888 -10.372 13.645 1.00 65.19 83 SER A C 1
ATOM 678 O O . SER A 1 83 ? 3.684 -9.821 14.397 1.00 65.19 83 SER A O 1
ATOM 680 N N . GLU A 1 84 ? 3.102 -10.456 12.335 1.00 67.06 84 GLU A N 1
ATOM 681 C CA . GLU A 1 84 ? 4.281 -9.931 11.636 1.00 67.06 84 GLU A CA 1
ATOM 682 C C . GLU A 1 84 ? 4.062 -8.538 11.021 1.00 67.06 84 GLU A C 1
ATOM 684 O O . GLU A 1 84 ? 4.923 -8.007 10.323 1.00 67.06 84 GLU A O 1
ATOM 689 N N . THR A 1 85 ? 2.879 -7.954 11.183 1.00 69.12 85 THR A N 1
ATOM 690 C CA . THR A 1 85 ? 2.533 -6.686 10.540 1.00 69.12 85 THR A CA 1
ATOM 691 C C . THR A 1 85 ? 3.081 -5.534 11.364 1.00 69.12 85 THR A C 1
ATOM 693 O O . THR A 1 85 ? 2.655 -5.314 12.497 1.00 69.12 85 THR A O 1
ATOM 696 N N . LEU A 1 86 ? 3.993 -4.757 10.781 1.00 72.06 86 LEU A N 1
ATOM 697 C CA . LEU A 1 86 ? 4.428 -3.506 11.389 1.00 72.06 86 LEU A CA 1
ATOM 698 C C . LEU A 1 86 ? 3.245 -2.534 11.466 1.00 72.06 86 LEU A C 1
ATOM 700 O O . LEU A 1 86 ? 2.512 -2.337 10.495 1.00 72.06 86 LEU A O 1
ATOM 704 N N . LEU A 1 87 ? 3.066 -1.936 12.639 1.00 74.69 87 LEU A N 1
ATOM 705 C CA . LEU A 1 87 ? 2.008 -0.978 12.942 1.00 74.69 87 LEU A CA 1
ATOM 706 C C . LEU A 1 87 ? 2.598 0.416 13.193 1.00 74.69 87 LEU A C 1
ATOM 708 O O . LEU A 1 87 ? 3.803 0.535 13.434 1.00 74.69 87 LEU A O 1
ATOM 712 N N . PRO A 1 88 ? 1.770 1.478 13.156 1.00 72.62 88 PRO A N 1
ATOM 713 C CA . PRO A 1 88 ? 2.242 2.825 13.435 1.00 72.62 88 PRO A CA 1
ATOM 714 C C . PRO A 1 88 ? 2.911 2.898 14.821 1.00 72.62 88 PRO A C 1
ATOM 716 O O . PRO A 1 88 ? 2.393 2.323 15.784 1.00 72.62 88 PRO A O 1
ATOM 719 N N . PRO A 1 89 ? 4.036 3.615 14.973 1.00 65.44 89 PRO A N 1
ATOM 720 C CA . PRO A 1 89 ? 4.644 3.826 16.284 1.00 65.44 89 PRO A CA 1
ATOM 721 C C . PRO A 1 89 ? 3.661 4.516 17.251 1.00 65.44 89 PRO A C 1
ATOM 723 O O . PRO A 1 89 ? 2.894 5.391 16.855 1.00 65.44 89 PRO A O 1
ATOM 726 N N . GLY A 1 90 ? 3.656 4.092 18.521 1.00 58.56 90 GLY A N 1
ATOM 727 C CA . GLY A 1 90 ? 2.721 4.572 19.558 1.00 58.56 90 GLY A CA 1
ATOM 728 C C . GLY A 1 90 ? 1.423 3.761 19.703 1.00 58.56 90 GLY A C 1
ATOM 729 O O . GLY A 1 90 ? 0.623 4.036 20.594 1.00 58.56 90 GLY A O 1
ATOM 730 N N . VAL A 1 91 ? 1.225 2.735 18.869 1.00 60.47 91 VAL A N 1
ATOM 731 C CA . VAL A 1 91 ? 0.023 1.877 18.848 1.00 60.47 91 VAL A CA 1
ATOM 732 C C . VAL A 1 91 ? 0.158 0.611 19.702 1.00 60.47 91 VAL A C 1
ATOM 734 O O . VAL A 1 91 ? -0.851 -0.004 20.043 1.00 60.47 91 VAL A O 1
ATOM 737 N N . ALA A 1 92 ? 1.378 0.244 20.111 1.00 53.50 92 ALA A N 1
ATOM 738 C CA . ALA A 1 92 ? 1.657 -0.984 20.865 1.00 53.50 92 ALA A CA 1
ATOM 739 C C . ALA A 1 92 ? 0.792 -1.143 22.136 1.00 53.50 92 ALA A C 1
ATOM 741 O O . ALA A 1 92 ? 0.452 -2.262 22.501 1.00 53.50 92 ALA A O 1
ATOM 742 N N . ASN A 1 93 ? 0.345 -0.039 22.747 1.00 49.47 93 ASN A N 1
ATOM 743 C CA . ASN A 1 93 ? -0.493 -0.054 23.953 1.00 49.47 93 ASN A CA 1
ATOM 744 C C . ASN A 1 93 ? -1.990 -0.326 23.692 1.00 49.47 93 ASN A C 1
ATOM 746 O O . ASN A 1 93 ? -2.711 -0.668 24.622 1.00 49.47 93 ASN A O 1
ATOM 750 N N . VAL A 1 94 ? -2.479 -0.178 22.454 1.00 50.47 94 VAL A N 1
ATOM 751 C CA . VAL A 1 94 ? -3.867 -0.539 22.074 1.00 50.47 94 VAL A CA 1
ATOM 752 C C . VAL A 1 94 ? -3.958 -2.029 21.713 1.00 50.47 94 VAL A C 1
ATOM 754 O O . VAL A 1 94 ? -5.020 -2.639 21.789 1.00 50.47 94 VAL A O 1
ATOM 757 N N . VAL A 1 95 ? -2.819 -2.619 21.351 1.00 51.44 95 VAL A N 1
ATOM 758 C CA . VAL A 1 95 ? -2.672 -3.975 20.811 1.00 51.44 95 VAL A CA 1
ATOM 759 C C . VAL A 1 95 ? -2.483 -5.031 21.912 1.00 51.44 95 VAL A C 1
ATOM 761 O O . VAL A 1 95 ? -2.702 -6.213 21.675 1.00 51.44 95 VAL A O 1
ATOM 764 N N . THR A 1 96 ? -2.137 -4.628 23.137 1.00 45.72 96 THR A N 1
ATOM 765 C CA . THR A 1 96 ? -1.797 -5.543 24.242 1.00 45.72 96 THR A CA 1
ATOM 766 C C . THR A 1 96 ? -2.976 -6.026 25.089 1.00 45.72 96 THR A C 1
ATOM 768 O O . THR A 1 96 ? -2.770 -6.850 25.976 1.00 45.72 96 THR A O 1
ATOM 771 N N . ALA A 1 97 ? -4.209 -5.565 24.854 1.00 45.78 97 ALA A N 1
ATOM 772 C CA . ALA A 1 97 ? -5.280 -5.779 25.832 1.00 45.78 97 ALA A CA 1
ATOM 773 C C . ALA A 1 97 ? -6.216 -6.978 25.591 1.00 45.78 97 ALA A C 1
ATOM 775 O O . ALA A 1 97 ? -6.894 -7.361 26.544 1.00 45.78 97 ALA A O 1
ATOM 776 N N . LYS A 1 98 ? -6.309 -7.590 24.396 1.00 43.28 98 LYS A N 1
ATOM 777 C CA . LYS A 1 98 ? -7.232 -8.728 24.188 1.00 43.28 98 LYS A CA 1
ATOM 778 C C . LYS A 1 98 ? -6.750 -9.764 23.164 1.00 43.28 98 LYS A C 1
ATOM 780 O O . LYS A 1 98 ? -6.364 -9.423 22.057 1.00 43.28 98 LYS A O 1
ATOM 785 N N . SER A 1 99 ? -6.888 -11.016 23.606 1.00 43.19 99 SER A N 1
ATOM 786 C CA . SER A 1 99 ? -6.892 -12.310 22.911 1.00 43.19 99 SER A CA 1
ATOM 787 C C . SER A 1 99 ? -5.584 -12.870 22.350 1.00 43.19 99 SER A C 1
ATOM 789 O O . SER A 1 99 ? -5.182 -12.644 21.214 1.00 43.19 99 SER A O 1
ATOM 791 N N . SER A 1 100 ? -5.042 -13.799 23.132 1.00 52.44 100 SER A N 1
ATOM 792 C CA . SER A 1 100 ? -4.593 -15.101 22.649 1.00 52.44 100 SER A CA 1
ATOM 793 C C . SER A 1 100 ? -5.491 -15.645 21.520 1.00 52.44 100 SER A C 1
ATOM 795 O O . SER A 1 100 ? -6.691 -15.816 21.722 1.00 52.44 100 SER A O 1
ATOM 797 N N . SER A 1 101 ? -4.888 -15.981 20.378 1.00 46.25 101 SER A N 1
ATOM 798 C CA . SER A 1 101 ? -5.407 -16.801 19.260 1.00 46.25 101 SER A CA 1
ATOM 799 C C . SER A 1 101 ? -6.235 -16.166 18.128 1.00 46.25 101 SER A C 1
ATOM 801 O O . SER A 1 101 ? -6.277 -16.770 17.060 1.00 46.25 101 SER A O 1
ATOM 803 N N . GLU A 1 102 ? -6.767 -14.948 18.250 1.00 51.50 102 GLU A N 1
ATOM 804 C CA . GLU A 1 102 ? -7.391 -14.235 17.116 1.00 51.50 102 GLU A CA 1
ATOM 805 C C . GLU A 1 102 ? -6.642 -12.928 16.837 1.00 51.50 102 GLU A C 1
ATOM 807 O O . GLU A 1 102 ? -6.311 -12.182 17.757 1.00 51.50 102 GLU A O 1
ATOM 812 N N . GLY A 1 103 ? -6.301 -12.681 15.567 1.00 58.69 103 GLY A N 1
ATOM 813 C CA . GLY A 1 103 ? -5.510 -11.519 15.151 1.00 58.69 103 GLY A CA 1
ATOM 814 C C . GLY A 1 103 ? -6.081 -10.192 15.665 1.00 58.69 103 GLY A C 1
ATOM 815 O O . GLY A 1 103 ? -7.294 -10.020 15.780 1.00 58.69 103 GLY A O 1
ATOM 816 N N . ILE A 1 104 ? -5.204 -9.230 15.964 1.00 72.25 104 ILE A N 1
ATOM 817 C CA . ILE A 1 104 ? -5.623 -7.945 16.535 1.00 72.25 104 ILE A CA 1
ATOM 818 C C . ILE A 1 104 ? -6.427 -7.167 15.494 1.00 72.25 104 ILE A C 1
ATOM 820 O O . ILE A 1 104 ? -5.932 -6.889 14.403 1.00 72.25 104 ILE A O 1
ATOM 824 N N . ARG A 1 105 ? -7.659 -6.777 15.824 1.00 78.69 105 ARG A N 1
ATOM 825 C CA . ARG A 1 105 ? -8.501 -5.973 14.933 1.00 78.69 105 ARG A CA 1
ATOM 826 C C . ARG A 1 105 ? -8.238 -4.481 15.135 1.00 78.69 105 ARG A C 1
ATOM 828 O O . ARG A 1 105 ? -8.392 -3.954 16.235 1.00 78.69 105 ARG A O 1
ATOM 835 N N . LEU A 1 106 ? -7.849 -3.794 14.064 1.00 81.00 106 LEU A N 1
ATOM 836 C CA . LEU A 1 106 ? -7.686 -2.347 14.029 1.00 81.00 106 LEU A CA 1
ATOM 837 C C . LEU A 1 106 ? -9.052 -1.659 14.143 1.00 81.00 106 LEU A C 1
ATOM 839 O O . LEU A 1 106 ? -10.021 -2.101 13.519 1.00 81.00 106 LEU A O 1
ATOM 843 N N . PRO A 1 107 ? -9.148 -0.543 14.881 1.00 81.06 107 PRO A N 1
ATOM 844 C CA . PRO A 1 107 ? -10.376 0.232 14.918 1.00 81.06 107 PRO A CA 1
ATOM 845 C C . PRO A 1 107 ? -10.738 0.798 13.537 1.00 81.06 107 PRO A C 1
ATOM 847 O O . PRO A 1 107 ? -9.886 1.369 12.856 1.00 81.06 107 PRO A O 1
ATOM 850 N N . ASN A 1 108 ? -12.019 0.732 13.154 1.00 81.62 108 ASN A N 1
ATOM 851 C CA . ASN A 1 108 ? -12.502 1.201 11.844 1.00 81.62 108 ASN A CA 1
ATOM 852 C C . ASN A 1 108 ? -12.110 2.660 11.539 1.00 81.62 108 ASN A C 1
ATOM 854 O O . ASN A 1 108 ? -11.850 3.010 10.392 1.00 81.62 108 ASN A O 1
ATOM 858 N N . TYR A 1 109 ? -12.026 3.520 12.557 1.00 81.62 109 TYR A N 1
ATOM 859 C CA . TYR A 1 109 ? -11.653 4.928 12.390 1.00 81.62 109 TYR A CA 1
ATOM 860 C C . TYR A 1 109 ? -10.165 5.148 12.045 1.00 81.62 109 TYR A C 1
ATOM 862 O O . TYR A 1 109 ? -9.805 6.238 11.593 1.00 81.62 109 TYR A O 1
ATOM 870 N N . TRP A 1 110 ? -9.306 4.133 12.211 1.00 85.00 110 TRP A N 1
ATOM 871 C CA . TRP A 1 110 ? -7.925 4.140 11.707 1.00 85.00 110 TRP A CA 1
ATOM 872 C C . TRP A 1 110 ? -7.831 3.741 10.240 1.00 85.00 110 TRP A C 1
ATOM 874 O O . TRP A 1 110 ? -6.876 4.130 9.571 1.00 85.00 110 TRP A O 1
ATOM 884 N N . LEU A 1 111 ? -8.800 2.979 9.730 1.00 88.62 111 LEU A N 1
ATOM 885 C CA . LEU A 1 111 ? -8.751 2.459 8.372 1.00 88.62 111 LEU A CA 1
ATOM 886 C C . LEU A 1 111 ? -9.038 3.592 7.369 1.00 88.62 111 LEU A C 1
ATOM 888 O O . LEU A 1 111 ? -10.107 4.215 7.401 1.00 88.62 111 LEU A O 1
ATOM 892 N N . PRO A 1 112 ? -8.088 3.926 6.480 1.00 89.81 112 PRO A N 1
ATOM 893 C CA . PRO A 1 112 ? -8.325 4.904 5.435 1.00 89.81 112 PRO A CA 1
ATOM 894 C C . PRO A 1 112 ? -9.306 4.362 4.387 1.00 89.81 112 PRO A C 1
ATOM 896 O O . PRO A 1 112 ? -9.474 3.162 4.216 1.00 89.81 112 PRO A O 1
ATOM 899 N N . LYS A 1 113 ? -9.941 5.271 3.638 1.00 91.19 113 LYS A N 1
ATOM 900 C CA . LYS A 1 113 ? -10.803 4.918 2.491 1.00 91.19 113 LYS A CA 1
ATOM 901 C C . LYS A 1 113 ? -10.013 4.729 1.189 1.00 91.19 113 LYS A C 1
ATOM 903 O O . LYS A 1 113 ? -10.532 4.176 0.223 1.00 91.19 113 LYS A O 1
ATOM 908 N N . ARG A 1 114 ? -8.784 5.245 1.146 1.00 92.81 114 ARG A N 1
ATOM 909 C CA . ARG A 1 114 ? -7.887 5.207 -0.010 1.00 92.81 114 ARG A CA 1
ATOM 910 C C . ARG A 1 114 ? -6.475 4.865 0.441 1.00 92.81 114 ARG A C 1
ATOM 912 O O . ARG A 1 114 ? -6.061 5.292 1.519 1.00 92.81 114 ARG A O 1
ATOM 919 N N . LEU A 1 115 ? -5.751 4.146 -0.403 1.00 94.56 115 LEU A N 1
ATOM 920 C CA . LEU A 1 115 ? -4.333 3.862 -0.249 1.00 94.56 115 LEU A CA 1
ATOM 921 C C . LEU A 1 115 ? -3.556 4.605 -1.338 1.00 94.56 115 LEU A C 1
ATOM 923 O O . LEU A 1 115 ? -3.830 4.435 -2.522 1.00 94.56 115 LEU A O 1
ATOM 927 N N . THR A 1 116 ? -2.578 5.410 -0.936 1.00 93.56 116 THR A N 1
ATOM 928 C CA . THR A 1 116 ? -1.605 6.013 -1.850 1.00 93.56 116 THR A CA 1
ATOM 929 C C . THR A 1 116 ? -0.434 5.058 -2.033 1.00 93.56 116 THR A C 1
ATOM 931 O O . THR A 1 116 ? 0.233 4.726 -1.054 1.00 93.56 116 THR A O 1
ATOM 934 N N . VAL A 1 117 ? -0.162 4.649 -3.272 1.00 93.19 117 VAL A N 1
ATOM 935 C CA . VAL A 1 117 ? 0.954 3.761 -3.627 1.00 93.19 117 VAL A CA 1
ATOM 936 C C . VAL A 1 117 ? 1.959 4.510 -4.496 1.00 93.19 117 VAL A C 1
ATOM 938 O O . VAL A 1 117 ? 1.584 5.064 -5.527 1.00 93.19 117 VAL A O 1
ATOM 941 N N . ILE A 1 118 ? 3.234 4.504 -4.109 1.00 90.25 118 ILE A N 1
ATOM 942 C CA . ILE A 1 118 ? 4.337 5.071 -4.897 1.00 90.25 118 ILE A CA 1
ATOM 943 C C . ILE A 1 118 ? 5.187 3.935 -5.460 1.00 90.25 118 ILE A C 1
ATOM 945 O O . ILE A 1 118 ? 5.691 3.107 -4.711 1.00 90.25 118 ILE A O 1
ATOM 949 N N . THR A 1 119 ? 5.369 3.887 -6.780 1.00 87.12 119 THR A N 1
ATOM 950 C CA . THR A 1 119 ? 6.141 2.824 -7.460 1.00 87.12 119 THR A CA 1
ATOM 951 C C . THR A 1 119 ? 7.504 3.294 -7.971 1.00 87.12 119 THR A C 1
ATOM 953 O O . THR A 1 119 ? 8.142 2.603 -8.769 1.00 87.12 119 THR A O 1
ATOM 956 N N . GLY A 1 120 ? 7.954 4.483 -7.566 1.00 78.75 120 GLY A N 1
ATOM 957 C CA . GLY A 1 120 ? 9.125 5.129 -8.159 1.00 78.75 120 GLY A CA 1
ATOM 958 C C . GLY A 1 120 ? 8.779 5.769 -9.487 1.00 78.75 120 GLY A C 1
ATOM 959 O O . GLY A 1 120 ? 7.779 6.454 -9.558 1.00 78.75 120 GLY A O 1
ATOM 960 N N . TRP A 1 121 ? 9.554 5.523 -10.540 1.00 67.75 121 TRP A N 1
ATOM 961 C CA . TRP A 1 121 ? 9.400 6.137 -11.865 1.00 67.75 121 TRP A CA 1
ATOM 962 C C . TRP A 1 121 ? 7.986 5.979 -12.459 1.00 67.75 121 TRP A C 1
ATOM 964 O O . TRP A 1 121 ? 7.427 4.881 -12.511 1.00 67.75 121 TRP A O 1
ATOM 974 N N . GLY A 1 122 ? 7.422 7.098 -12.911 1.00 58.28 122 GLY A N 1
ATOM 975 C CA . GLY A 1 122 ? 6.093 7.226 -13.507 1.00 58.28 122 GLY A CA 1
ATOM 976 C C . GLY A 1 122 ? 6.131 7.359 -15.023 1.00 58.28 122 GLY A C 1
ATOM 977 O O . GLY A 1 122 ? 7.192 7.374 -15.646 1.00 58.28 122 GLY A O 1
ATOM 978 N N . SER A 1 123 ? 4.952 7.491 -15.626 1.00 53.78 123 SER A N 1
ATOM 979 C CA . SER A 1 123 ? 4.779 7.654 -17.077 1.00 53.78 123 SER A CA 1
ATOM 980 C C . SER A 1 123 ? 5.406 8.941 -17.644 1.00 53.78 123 SER A C 1
ATOM 982 O O . SER A 1 123 ? 5.763 8.973 -18.827 1.00 53.78 123 SER A O 1
ATOM 984 N N . SER A 1 124 ? 5.591 9.961 -16.797 1.00 50.47 124 SER A N 1
ATOM 985 C CA . SER A 1 124 ? 6.001 11.327 -17.167 1.00 50.47 124 SER A CA 1
ATOM 986 C C . SER A 1 124 ? 7.411 11.723 -16.699 1.00 50.47 124 SER A C 1
ATOM 988 O O . SER A 1 124 ? 7.685 12.913 -16.552 1.00 50.47 124 SER A O 1
ATOM 990 N N . SER A 1 125 ? 8.305 10.766 -16.416 1.00 47.69 125 SER A N 1
ATOM 991 C CA . SER A 1 125 ? 9.662 11.093 -15.943 1.00 47.69 125 SER A CA 1
ATOM 992 C C . SER A 1 125 ? 10.452 11.929 -16.970 1.00 47.69 125 SER A C 1
ATOM 994 O O . SER A 1 125 ? 10.437 11.588 -18.161 1.00 47.69 125 SER A O 1
ATOM 996 N N . PRO A 1 126 ? 11.115 13.031 -16.554 1.00 48.31 126 PRO A N 1
ATOM 997 C CA . PRO A 1 126 ? 11.844 13.902 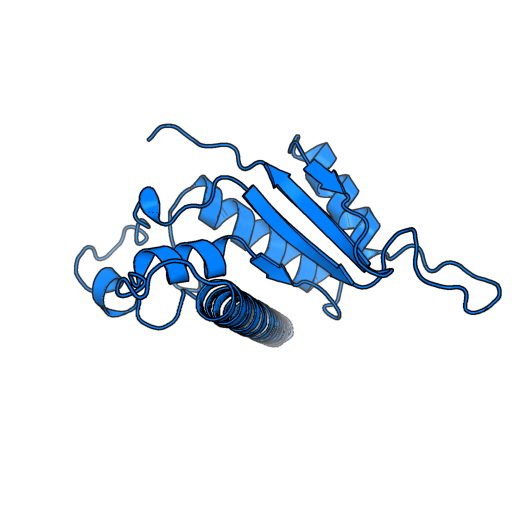-17.463 1.00 48.31 126 PRO A CA 1
ATOM 998 C C . PRO A 1 126 ? 13.003 13.164 -18.146 1.00 48.31 126 PRO A C 1
ATOM 1000 O O . PRO A 1 126 ? 13.748 12.388 -17.554 1.00 48.31 126 PRO A O 1
ATOM 1003 N N . ARG A 1 127 ? 13.086 13.417 -19.450 1.00 48.59 127 ARG A N 1
ATOM 1004 C CA . ARG A 1 127 ? 13.903 12.768 -20.478 1.00 48.59 127 ARG A CA 1
ATOM 1005 C C . ARG A 1 127 ? 15.389 12.662 -20.098 1.00 48.59 127 ARG A C 1
ATOM 1007 O O . ARG A 1 127 ? 16.125 13.634 -20.224 1.00 48.59 127 ARG A O 1
ATOM 1014 N N . LEU A 1 128 ? 15.845 11.452 -19.783 1.00 49.16 128 LEU A N 1
ATOM 1015 C CA . LEU A 1 128 ? 17.184 10.997 -20.161 1.00 49.16 128 LEU A CA 1
ATOM 1016 C C . LEU A 1 128 ? 17.022 10.130 -21.417 1.00 49.16 128 LEU A C 1
ATOM 1018 O O . LEU A 1 128 ? 16.093 9.330 -21.530 1.00 49.16 128 LEU A O 1
ATOM 1022 N N . SER A 1 129 ? 17.846 10.401 -22.415 1.00 43.53 129 SER A N 1
ATOM 1023 C CA . SER A 1 129 ? 17.710 9.971 -23.803 1.00 43.53 129 SER A CA 1
ATOM 1024 C C . SER A 1 129 ? 17.552 8.447 -24.002 1.00 43.53 129 SER A C 1
ATOM 1026 O O . SER A 1 129 ? 18.285 7.629 -23.458 1.00 43.53 129 SER A O 1
ATOM 1028 N N . ASN A 1 130 ? 16.613 8.091 -24.887 1.00 40.53 130 ASN A N 1
ATOM 1029 C CA . ASN A 1 130 ? 16.540 6.871 -25.710 1.00 40.53 130 ASN A CA 1
ATOM 1030 C C . ASN A 1 130 ? 16.042 5.509 -25.199 1.00 40.53 130 ASN A C 1
ATOM 1032 O O . ASN A 1 130 ? 15.872 4.629 -26.038 1.00 40.53 130 ASN A O 1
ATOM 1036 N N . ARG A 1 131 ? 15.631 5.312 -23.947 1.00 43.53 131 ARG A N 1
ATOM 1037 C CA . ARG A 1 131 ? 14.722 4.194 -23.597 1.00 43.53 131 ARG A CA 1
ATOM 1038 C C . ARG A 1 131 ? 13.874 4.617 -22.410 1.00 43.53 131 ARG A C 1
ATOM 1040 O O . ARG A 1 131 ? 14.432 4.868 -21.355 1.00 43.53 131 ARG A O 1
ATOM 1047 N N . LYS A 1 132 ? 12.543 4.686 -22.537 1.00 46.78 132 LYS A N 1
ATOM 1048 C CA . LYS A 1 132 ? 11.682 4.729 -21.343 1.00 46.78 132 LYS A CA 1
ATOM 1049 C C . LYS A 1 132 ? 11.848 3.375 -20.642 1.00 46.78 132 LYS A C 1
ATOM 1051 O O . LYS A 1 132 ? 11.414 2.385 -21.233 1.00 46.78 132 LYS A O 1
ATOM 1056 N N . PRO A 1 133 ? 12.410 3.263 -19.425 1.00 48.97 133 PRO A N 1
ATOM 1057 C CA . PRO A 1 133 ? 12.148 2.078 -18.641 1.00 48.97 133 PRO A CA 1
ATOM 1058 C C . PRO A 1 133 ? 10.723 2.254 -18.123 1.00 48.97 133 PRO A C 1
ATOM 1060 O O . PRO A 1 133 ? 10.463 2.945 -17.141 1.00 48.97 133 PRO A O 1
ATOM 1063 N N . SER A 1 134 ? 9.766 1.675 -18.841 1.00 55.62 134 SER A N 1
ATOM 1064 C CA . SER A 1 134 ? 8.479 1.320 -18.267 1.00 55.62 134 SER A CA 1
ATOM 1065 C C . SER A 1 134 ? 8.776 0.574 -16.963 1.00 55.62 134 SER A C 1
ATOM 1067 O O . SER A 1 134 ? 9.277 -0.547 -17.022 1.00 55.62 134 SER A O 1
ATOM 1069 N N . SER A 1 135 ? 8.576 1.201 -15.796 1.00 72.31 135 SER A N 1
ATOM 1070 C CA . SER A 1 135 ? 8.906 0.552 -14.522 1.00 72.31 135 SER A CA 1
ATOM 1071 C C . SER A 1 135 ? 8.159 -0.780 -14.464 1.00 72.31 135 SER A C 1
ATOM 1073 O O . SER A 1 135 ? 6.924 -0.804 -14.513 1.00 72.31 135 SER A O 1
ATOM 1075 N N . THR A 1 136 ? 8.901 -1.892 -14.442 1.00 81.56 136 THR A N 1
ATOM 1076 C CA . THR A 1 136 ? 8.333 -3.244 -14.365 1.00 81.56 136 THR A CA 1
ATOM 1077 C C . THR A 1 136 ? 7.415 -3.340 -13.154 1.00 81.56 136 THR A C 1
ATOM 1079 O O . THR A 1 136 ? 6.318 -3.884 -13.254 1.00 81.56 136 THR A O 1
ATOM 1082 N N . LEU A 1 137 ? 7.811 -2.718 -12.040 1.00 86.06 137 LEU A N 1
ATOM 1083 C CA . LEU A 1 137 ? 6.987 -2.612 -10.844 1.00 86.06 137 LEU 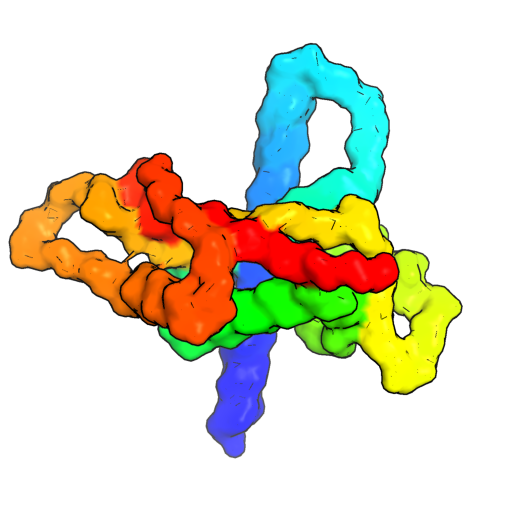A CA 1
ATOM 1084 C C . LEU A 1 137 ? 5.671 -1.878 -11.122 1.00 86.06 137 LEU A C 1
ATOM 1086 O O . LEU A 1 137 ? 4.611 -2.417 -10.828 1.00 86.06 137 LEU A O 1
ATOM 1090 N N . ARG A 1 138 ? 5.718 -0.699 -11.754 1.00 87.56 138 ARG A N 1
ATOM 1091 C CA . ARG A 1 138 ? 4.514 0.071 -12.113 1.00 87.56 138 ARG A CA 1
ATOM 1092 C C . ARG A 1 138 ? 3.517 -0.770 -12.918 1.00 87.56 138 ARG A C 1
ATOM 1094 O O . ARG A 1 138 ? 2.335 -0.786 -12.598 1.00 87.56 138 ARG A O 1
ATOM 1101 N N . HIS A 1 139 ? 3.993 -1.489 -13.936 1.00 87.88 139 HIS A N 1
ATOM 1102 C CA . HIS A 1 139 ? 3.133 -2.330 -14.779 1.00 87.88 139 HIS A CA 1
ATOM 1103 C C . HIS A 1 139 ? 2.520 -3.489 -13.998 1.00 87.88 139 HIS A C 1
ATOM 1105 O O . HIS A 1 139 ? 1.336 -3.770 -14.146 1.00 87.88 139 HIS A O 1
ATOM 1111 N N . ASN A 1 140 ? 3.301 -4.133 -13.132 1.00 91.12 140 ASN A N 1
ATOM 1112 C CA . ASN A 1 140 ? 2.798 -5.223 -12.303 1.00 91.12 140 ASN A CA 1
ATOM 1113 C C . ASN A 1 140 ? 1.774 -4.740 -11.270 1.00 91.12 140 ASN A C 1
ATOM 1115 O O . ASN A 1 140 ? 0.782 -5.429 -11.048 1.00 91.12 140 ASN A O 1
ATOM 1119 N N . VAL A 1 141 ? 1.967 -3.552 -10.691 1.00 91.75 141 VAL A N 1
ATOM 1120 C CA . VAL A 1 141 ? 0.985 -2.934 -9.789 1.00 91.75 141 VAL A CA 1
ATOM 1121 C C . VAL A 1 141 ? -0.315 -2.635 -10.536 1.00 91.75 141 VAL A C 1
ATOM 1123 O O . VAL A 1 141 ? -1.370 -3.059 -10.077 1.00 91.75 141 VAL A O 1
ATOM 1126 N N . ILE A 1 142 ? -0.252 -1.998 -11.711 1.00 91.25 142 ILE A N 1
ATOM 1127 C CA . ILE A 1 142 ? -1.431 -1.727 -12.556 1.00 91.25 142 ILE A CA 1
ATOM 1128 C C . ILE A 1 142 ? -2.174 -3.025 -12.894 1.00 91.25 142 ILE A C 1
ATOM 1130 O O . ILE A 1 142 ? -3.378 -3.128 -12.664 1.00 91.25 142 ILE A O 1
ATOM 1134 N N . ASN A 1 143 ? -1.453 -4.037 -13.388 1.00 93.31 143 ASN A N 1
ATOM 1135 C CA . ASN A 1 143 ? -2.043 -5.320 -13.762 1.00 93.31 143 ASN A CA 1
ATOM 1136 C C . ASN A 1 143 ? -2.708 -6.005 -12.568 1.00 93.31 143 ASN A C 1
ATOM 1138 O O . ASN A 1 143 ? -3.820 -6.503 -12.696 1.00 93.31 143 ASN A O 1
ATOM 1142 N N . PHE A 1 144 ? -2.051 -6.000 -11.406 1.00 95.00 144 PHE A N 1
ATOM 1143 C CA . PHE A 1 144 ? -2.592 -6.583 -10.184 1.00 95.00 144 PHE A CA 1
ATOM 1144 C C . PHE A 1 144 ? -3.848 -5.854 -9.694 1.00 95.00 144 PHE A C 1
ATOM 1146 O O . PHE A 1 144 ? -4.811 -6.501 -9.278 1.00 95.00 144 PHE A O 1
ATOM 1153 N N . LEU A 1 145 ? -3.853 -4.519 -9.731 1.00 94.12 145 LEU A N 1
ATOM 1154 C CA . LEU A 1 145 ? -5.007 -3.725 -9.314 1.00 94.12 145 LEU A CA 1
ATOM 1155 C C . LEU A 1 145 ? -6.202 -3.965 -10.244 1.00 94.12 145 LEU A C 1
ATOM 1157 O O . LEU A 1 145 ? -7.300 -4.216 -9.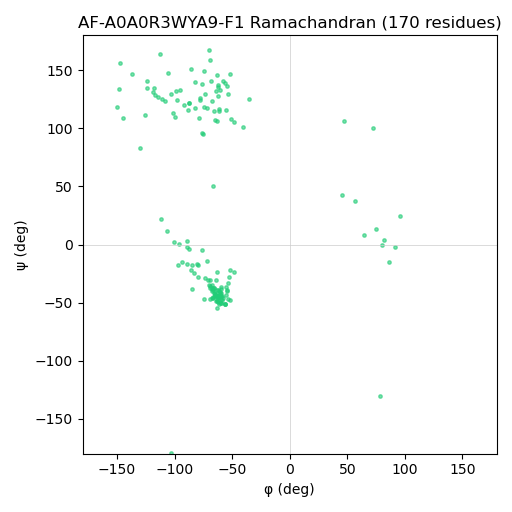751 1.00 94.12 145 LEU A O 1
ATOM 1161 N N . HIS A 1 146 ? -5.982 -3.996 -11.563 1.00 93.56 146 HIS A N 1
ATOM 1162 C CA . HIS A 1 146 ? -7.017 -4.361 -12.532 1.00 93.56 146 HIS A CA 1
ATOM 1163 C C . HIS A 1 146 ? -7.517 -5.795 -12.347 1.00 93.56 146 HIS A C 1
ATOM 1165 O O . HIS A 1 146 ? -8.724 -6.009 -12.266 1.00 93.56 146 HIS A O 1
ATOM 1171 N N . SER A 1 147 ? -6.614 -6.776 -12.239 1.00 94.00 147 SER A N 1
ATOM 1172 C CA . SER A 1 147 ? -6.993 -8.190 -12.103 1.00 94.00 147 SER A CA 1
ATOM 1173 C C . SER A 1 147 ? -7.757 -8.460 -10.811 1.00 94.00 147 SER A C 1
ATOM 1175 O O . SER A 1 147 ? -8.606 -9.342 -10.758 1.00 94.00 147 SER A O 1
ATOM 1177 N N . SER A 1 148 ? -7.458 -7.690 -9.765 1.00 91.56 148 SER A N 1
ATOM 1178 C CA . SER A 1 148 ? -8.143 -7.768 -8.476 1.00 91.56 148 SER A CA 1
ATOM 1179 C C . SER A 1 148 ? -9.371 -6.855 -8.407 1.00 91.56 148 SER A C 1
ATOM 1181 O O . SER A 1 148 ? -10.013 -6.814 -7.361 1.00 91.56 148 SER A O 1
ATOM 1183 N N . ALA A 1 149 ? -9.717 -6.159 -9.501 1.00 92.44 149 ALA A N 1
ATOM 1184 C CA . ALA A 1 149 ? -10.841 -5.234 -9.673 1.00 92.44 149 ALA A CA 1
ATOM 1185 C C . ALA A 1 149 ? -10.875 -4.054 -8.678 1.00 92.44 149 ALA A C 1
ATOM 1187 O O . ALA A 1 149 ? -11.936 -3.663 -8.183 1.00 92.44 149 ALA A O 1
ATOM 1188 N N . TYR A 1 150 ? -9.709 -3.507 -8.338 1.00 93.31 150 TYR A N 1
ATOM 1189 C CA . TYR A 1 150 ? -9.631 -2.251 -7.597 1.00 93.31 150 TYR A CA 1
ATOM 1190 C C . TYR A 1 150 ? -9.917 -1.066 -8.515 1.00 93.31 150 TYR A C 1
ATOM 1192 O O . TYR A 1 150 ? -9.370 -0.988 -9.614 1.00 93.31 150 TYR A O 1
ATOM 1200 N N . ASP A 1 151 ? -10.693 -0.106 -8.016 1.00 93.31 151 ASP A N 1
ATOM 1201 C CA . ASP A 1 151 ? -10.766 1.219 -8.622 1.00 93.31 151 ASP A CA 1
ATOM 1202 C C . ASP A 1 151 ? -9.518 2.004 -8.212 1.00 93.31 151 ASP A C 1
ATOM 1204 O O . ASP A 1 151 ? -9.226 2.143 -7.017 1.00 93.31 151 ASP A O 1
ATOM 1208 N N . PHE A 1 152 ? -8.778 2.535 -9.181 1.00 93.44 152 PHE A N 1
ATOM 1209 C CA . PHE A 1 152 ? -7.609 3.360 -8.904 1.00 93.44 152 PHE A CA 1
ATOM 1210 C C . PHE A 1 152 ? -7.410 4.447 -9.956 1.00 93.44 152 PHE A C 1
ATOM 1212 O O . PHE A 1 152 ? -7.834 4.314 -11.102 1.00 93.44 152 PHE A O 1
ATOM 1219 N N . GLU A 1 153 ? -6.722 5.508 -9.552 1.00 91.56 153 GLU A N 1
ATOM 1220 C CA . GLU A 1 153 ? -6.307 6.604 -10.422 1.00 91.56 153 GLU A CA 1
ATOM 1221 C C . GLU A 1 153 ? -4.788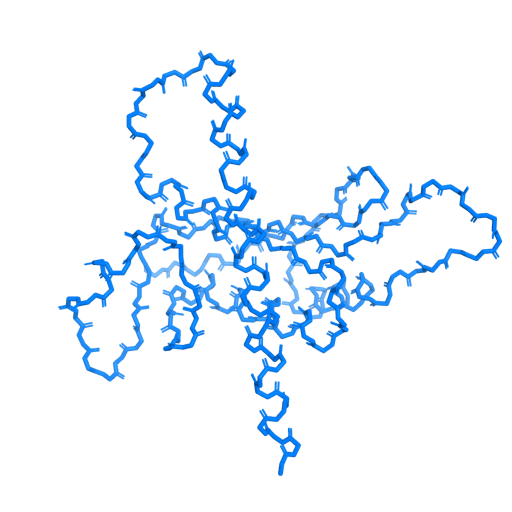 6.780 -10.333 1.00 91.56 153 GLU A C 1
ATOM 1223 O O . GLU A 1 153 ? -4.218 6.767 -9.239 1.00 91.56 153 GLU A O 1
ATOM 1228 N N . GLU A 1 154 ? -4.117 6.935 -11.477 1.00 87.19 154 GLU A N 1
ATOM 1229 C CA . GLU A 1 154 ? -2.705 7.320 -11.515 1.00 87.19 154 GLU A CA 1
ATOM 1230 C C . GLU A 1 154 ? -2.596 8.847 -11.526 1.00 87.19 154 GLU A C 1
ATOM 1232 O O . GLU A 1 154 ? -3.016 9.508 -12.473 1.00 87.19 154 GLU A O 1
ATOM 1237 N N . ILE A 1 155 ? -2.005 9.406 -10.473 1.00 80.81 155 ILE A N 1
ATOM 1238 C CA . ILE A 1 155 ? -1.832 10.846 -10.312 1.00 80.81 155 ILE A CA 1
ATOM 1239 C C . ILE A 1 155 ? -0.440 11.235 -10.820 1.00 80.81 155 ILE A C 1
ATOM 1241 O O . ILE A 1 155 ? 0.554 10.620 -10.416 1.00 80.81 155 ILE A O 1
ATOM 1245 N N . PRO A 1 156 ? -0.315 12.288 -11.647 1.00 66.44 156 PRO A N 1
ATOM 1246 C CA . PRO A 1 156 ? 0.990 12.810 -12.028 1.00 66.44 156 PRO A CA 1
ATOM 1247 C C . PRO A 1 156 ? 1.746 13.311 -10.786 1.00 66.44 156 PRO A C 1
ATOM 1249 O O . PRO A 1 156 ? 1.321 14.255 -10.124 1.00 66.44 156 PRO A O 1
ATOM 1252 N N . PHE A 1 157 ? 2.882 12.686 -10.459 1.00 62.00 157 PHE A N 1
ATOM 1253 C CA . PHE A 1 157 ? 3.698 13.050 -9.296 1.00 62.00 157 PHE A CA 1
ATOM 1254 C C . PHE A 1 157 ? 5.170 13.222 -9.685 1.00 62.00 157 PHE A C 1
ATOM 1256 O O . PHE A 1 157 ? 5.958 12.296 -9.546 1.00 62.00 157 PHE A O 1
ATOM 1263 N N . SER A 1 158 ? 5.552 14.394 -10.203 1.00 61.19 158 SER A N 1
ATOM 1264 C CA . SER A 1 158 ? 6.958 14.781 -10.457 1.00 61.19 158 SER A CA 1
ATOM 1265 C C . SER A 1 158 ? 7.821 13.699 -11.136 1.00 61.19 158 SER A C 1
ATOM 1267 O O . SER A 1 158 ? 8.952 13.443 -10.731 1.00 61.19 158 SER A O 1
ATOM 1269 N N . GLY A 1 159 ? 7.277 13.011 -12.147 1.00 59.66 159 GLY A N 1
ATOM 1270 C CA . GLY A 1 159 ? 7.983 11.940 -12.863 1.00 59.66 159 GLY A CA 1
ATOM 1271 C C . GLY A 1 159 ? 7.966 10.564 -12.186 1.00 59.66 159 GLY A C 1
ATOM 1272 O O . GLY A 1 159 ? 8.560 9.627 -12.714 1.00 59.66 159 GLY A O 1
ATOM 1273 N N . SER A 1 160 ? 7.257 10.420 -11.067 1.00 63.91 160 SER A N 1
ATOM 1274 C CA . SER A 1 160 ? 7.019 9.179 -10.329 1.00 63.91 160 SER A CA 1
ATOM 1275 C C . SER A 1 160 ? 5.586 8.651 -10.516 1.00 63.91 160 SER A C 1
ATOM 1277 O O . SER A 1 160 ? 4.648 9.422 -10.710 1.00 63.91 160 SER A O 1
ATOM 1279 N N . GLY A 1 161 ? 5.417 7.328 -10.490 1.00 79.00 161 GLY A N 1
ATOM 1280 C CA . GLY A 1 161 ? 4.140 6.628 -10.523 1.00 79.00 161 GLY A CA 1
ATOM 1281 C C . GLY A 1 161 ? 3.519 6.680 -9.138 1.00 79.00 161 GLY A C 1
ATOM 1282 O O . GLY A 1 161 ? 4.025 6.050 -8.205 1.00 79.00 161 GLY A O 1
ATOM 1283 N N . LYS A 1 162 ? 2.450 7.465 -9.013 1.00 88.44 162 LYS A N 1
ATOM 1284 C CA . LYS A 1 162 ? 1.628 7.576 -7.812 1.00 88.44 162 LYS A CA 1
ATOM 1285 C C . LYS A 1 162 ? 0.231 7.087 -8.149 1.00 88.44 162 LYS A C 1
ATOM 1287 O O . LYS A 1 162 ? -0.376 7.579 -9.091 1.00 88.44 162 LYS A O 1
ATOM 1292 N N . PHE A 1 163 ? -0.290 6.176 -7.343 1.00 90.56 163 PHE A N 1
ATOM 1293 C CA . PHE A 1 163 ? -1.640 5.651 -7.488 1.00 90.56 163 PHE A CA 1
ATOM 1294 C C . PHE A 1 163 ? -2.461 5.978 -6.253 1.00 90.56 163 PHE A C 1
ATOM 1296 O O . PHE A 1 163 ? -1.997 5.764 -5.133 1.00 90.56 163 PHE A O 1
ATOM 1303 N N . GLU A 1 164 ? -3.683 6.453 -6.450 1.00 93.19 164 GLU A N 1
ATOM 1304 C CA . GLU A 1 164 ? -4.707 6.440 -5.415 1.00 93.19 164 GLU A CA 1
ATOM 1305 C C . GLU A 1 164 ? -5.641 5.263 -5.656 1.00 93.19 164 GLU A C 1
ATOM 1307 O O . GLU A 1 164 ? -6.413 5.247 -6.609 1.00 93.19 164 GLU A O 1
ATOM 1312 N N . VAL A 1 165 ? -5.558 4.269 -4.777 1.00 94.94 165 VAL A N 1
ATOM 1313 C CA . VAL A 1 165 ? -6.370 3.055 -4.824 1.00 94.94 165 VAL A CA 1
ATOM 1314 C C . VAL A 1 165 ? -7.542 3.214 -3.867 1.00 94.94 165 VAL A C 1
ATOM 1316 O O . VAL A 1 165 ? -7.349 3.473 -2.675 1.00 94.94 165 VAL A O 1
ATOM 1319 N N . ARG A 1 166 ? -8.768 3.053 -4.362 1.00 94.06 166 ARG A N 1
ATOM 1320 C CA . ARG A 1 166 ? -9.970 3.045 -3.528 1.00 94.06 166 ARG A CA 1
ATOM 1321 C C . ARG A 1 166 ? -10.089 1.693 -2.836 1.00 94.06 166 ARG A C 1
ATOM 1323 O O . ARG A 1 166 ? -10.122 0.648 -3.480 1.00 94.06 166 ARG A O 1
ATOM 1330 N N . LEU A 1 167 ? -10.174 1.719 -1.510 1.00 91.44 167 LEU A N 1
ATOM 1331 C CA . LEU A 1 167 ? -10.307 0.505 -0.717 1.00 91.44 167 LEU A CA 1
ATOM 1332 C C . LEU A 1 167 ? -11.767 0.065 -0.698 1.00 91.44 167 LEU A C 1
ATOM 1334 O O . LEU A 1 167 ? -12.684 0.884 -0.580 1.00 91.44 167 LEU A O 1
ATOM 1338 N N . ARG A 1 168 ? -11.980 -1.245 -0.796 1.00 82.62 168 ARG A N 1
ATOM 1339 C CA . ARG A 1 168 ? -13.298 -1.851 -0.650 1.00 82.62 168 ARG A CA 1
ATOM 1340 C C . ARG A 1 168 ? -13.633 -1.864 0.830 1.00 82.62 168 ARG A C 1
ATOM 1342 O O . ARG A 1 168 ? -13.204 -2.744 1.567 1.00 82.62 168 ARG A O 1
ATOM 1349 N N . THR A 1 169 ? -14.365 -0.862 1.294 1.00 63.50 169 THR A N 1
ATOM 1350 C CA . THR A 1 169 ? -14.884 -0.874 2.662 1.00 63.50 169 THR A CA 1
ATOM 1351 C C . THR A 1 169 ? -15.850 -2.043 2.807 1.00 63.50 169 THR A C 1
ATOM 1353 O O . THR A 1 169 ? -16.970 -1.976 2.300 1.00 63.50 169 THR A O 1
ATOM 1356 N N . LYS A 1 170 ? -15.434 -3.108 3.498 1.00 55.09 170 LYS A N 1
ATOM 1357 C CA . LYS A 1 170 ? -16.380 -4.071 4.056 1.00 55.09 170 LYS A CA 1
ATOM 1358 C C . LYS A 1 170 ? -17.072 -3.384 5.226 1.00 55.09 170 LYS A C 1
ATOM 1360 O O . LYS A 1 170 ? -16.420 -2.951 6.172 1.00 55.09 170 LYS A O 1
ATOM 1365 N N . VAL A 1 171 ? -18.386 -3.212 5.113 1.00 44.25 171 VAL A N 1
ATOM 1366 C CA . VAL A 1 171 ? -19.225 -2.814 6.242 1.00 44.25 171 VAL A CA 1
ATOM 1367 C C . VAL A 1 171 ? -19.143 -3.969 7.238 1.00 44.25 171 VAL A C 1
ATOM 1369 O O . VAL A 1 171 ? -19.633 -5.060 6.950 1.00 44.25 171 VAL A O 1
ATOM 1372 N N . HIS A 1 172 ? -18.437 -3.761 8.343 1.00 43.06 172 HIS A N 1
ATOM 1373 C CA . HIS A 1 172 ? -18.374 -4.697 9.457 1.00 43.06 172 HIS A CA 1
ATOM 1374 C C . HIS A 1 172 ? -18.868 -4.017 10.721 1.00 43.06 172 HIS A C 1
ATOM 1376 O O . HIS A 1 172 ? -18.378 -2.894 10.998 1.00 43.06 172 HIS A O 1
#

Organism: Hydatigena taeniaeformis (NCBI:txid6205)

Solvent-accessible surface area (backbone atoms only — not comparable to full-atom values): 9933 Å² total; per-residue (Å²): 112,66,72,64,50,51,55,49,52,46,51,53,47,52,50,52,29,52,52,49,10,46,55,50,31,52,53,51,50,55,51,47,66,73,70,75,63,75,95,60,82,77,47,74,52,58,50,39,17,42,24,67,23,37,41,53,38,50,91,51,58,63,68,53,32,52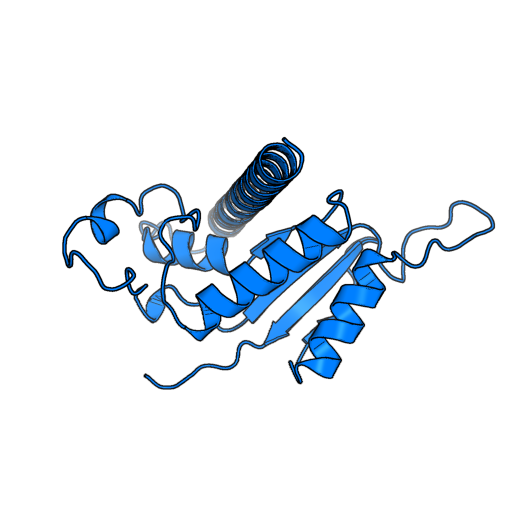,49,50,51,52,51,51,52,50,32,61,51,68,31,40,41,56,98,84,58,88,70,55,89,89,45,70,78,76,66,72,77,70,62,90,95,53,65,52,68,55,61,72,87,36,51,55,66,45,38,37,38,31,45,36,60,26,99,66,46,79,85,66,88,93,63,86,78,73,40,66,52,41,52,50,51,52,52,49,36,55,77,70,67,48,56,66,46,80,47,93,44,96,26,25,30,29,32,47,33,50,53,71,79,67,91,124

Secondary structure (DSSP, 8-state):
-HHHHHHHHHHHHHHHHHHHHHHHHHHHHHHHHHTTS------HHHHHHHHHTEEE-TT--HHHHHHHHHHHHHHHHH-EEPTT----TT-HHHHSSS-SSSPEEPPGGGS-SEEEEEEEE-TT----TT-----HHHHHHHHHHHHTT--EEEEEETTEEEEEEEP-----

Nearest PDB structures (foldseek):
  2lrr-assembly1_A  TM=4.666E-01  e=1.198E+00  Homo sapiens
  7mp7-assembly1_A  TM=5.197E-01  e=2.889E+00  Thermus thermophilus
  5epv-assembly3_A  TM=2.898E-01  e=2.392E+00  Brucella abortus 2308
  5epv-assembly1_C  TM=2.804E-01  e=6.544E+00  Brucella abortus 2308

Mean predicted aligned error: 10.25 Å

pLDDT: mean 74.95, std 16.14, range [40.53, 95.0]

Radius of gyration: 17.24 Å; Cα contacts (8 Å, |Δi|>4): 224; chains: 1; bounding box: 38×50×52 Å

Foldseek 3Di:
DVVVVVVVLLLVLLVVFLVVLLVQLVVVVVCVVVVDDDPDPCDPLSSQLSSLQEGELEPPDQVSSVVNVVQSLCCLAQQFDDPSHDGHPPCVVVQPDDDDPGTGGHDPSSRDQKHKYWHFFDPDADDDDDDPPPRPNLVVVVVVCVVVVWDKDFDDDHRTTIIITGRDHDPD